Protein AF-A0A4R1BHK0-F1 (afdb_monomer)

Radius of gyration: 12.58 Å; Cα contacts (8 Å, |Δi|>4): 141; chains: 1; bounding box: 28×33×27 Å

Solvent-accessible surface area (backbone atoms only — not comparable to full-atom values): 5262 Å² total; per-residue (Å²): 131,86,76,75,94,64,75,65,50,75,48,77,43,70,59,65,87,82,49,55,66,59,50,44,54,54,50,52,59,46,28,65,74,18,70,31,69,72,84,63,46,61,62,52,40,49,52,55,44,49,52,41,58,75,61,68,38,69,46,44,37,39,32,42,69,42,85,39,31,36,40,36,26,36,58,35,90,89,74,75,43,76,41,80,76,49,75,50,68,98

pLDDT: mean 84.98, std 11.97, range [38.09, 95.56]

Secondary structure (DSSP, 8-state):
-----S-EEEEEE-SSGGGHHHHHHHHHHHHHHHT--STTHHHHHHHHHHHHHHHTS-EEEEEEEETTEEEEEEE-TTTS-EEEEEEEE-

Sequence (90 aa):
MASRGGDFVYLTLPPGAEVRSCLGLVVAGMSARARIGVGNMDEFVQALERLQVESGRTLRFRFLCEEEKITAEVESPESGGWRTVAELVA

Structure (mmCIF, N/CA/C/O backbone):
data_AF-A0A4R1BHK0-F1
#
_entry.id   AF-A0A4R1BHK0-F1
#
loop_
_atom_site.group_PDB
_atom_site.id
_atom_site.type_symbol
_atom_site.label_atom_id
_atom_site.label_alt_id
_atom_site.label_comp_id
_atom_site.label_asym_id
_atom_site.label_entity_id
_atom_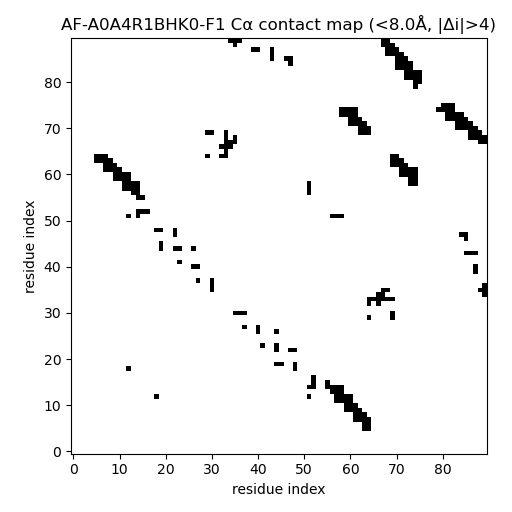site.label_seq_id
_atom_site.pdbx_PDB_ins_code
_atom_site.Cartn_x
_atom_site.Cartn_y
_atom_site.Cartn_z
_atom_site.occupancy
_atom_site.B_iso_or_equiv
_atom_site.auth_seq_id
_atom_site.auth_comp_id
_atom_site.auth_asym_id
_atom_site.auth_atom_id
_atom_site.pdbx_PDB_model_num
ATOM 1 N N . MET A 1 1 ? 4.407 -21.450 5.716 1.00 40.44 1 MET A N 1
ATOM 2 C CA . MET A 1 1 ? 4.077 -20.016 5.868 1.00 40.44 1 MET A CA 1
ATOM 3 C C . MET A 1 1 ? 2.601 -19.918 6.184 1.00 40.44 1 MET A C 1
ATOM 5 O O . MET A 1 1 ? 1.807 -20.369 5.370 1.00 40.44 1 MET A O 1
ATOM 9 N N . ALA A 1 2 ? 2.238 -19.440 7.374 1.00 38.09 2 ALA A N 1
ATOM 10 C CA . ALA A 1 2 ? 0.838 -19.284 7.751 1.00 38.09 2 ALA A CA 1
ATOM 11 C C . ALA A 1 2 ? 0.181 -18.248 6.828 1.00 38.09 2 ALA A C 1
ATOM 13 O O . ALA A 1 2 ? 0.624 -17.100 6.770 1.00 38.09 2 ALA A O 1
ATOM 14 N N . SER A 1 3 ? -0.850 -18.649 6.085 1.00 46.50 3 SER A N 1
ATOM 15 C CA . SER A 1 3 ? -1.756 -17.699 5.452 1.00 46.50 3 SER A CA 1
ATOM 16 C C . SER A 1 3 ? -2.473 -16.956 6.576 1.00 46.50 3 SER A C 1
ATOM 18 O O . SER A 1 3 ? -3.296 -17.546 7.277 1.00 46.50 3 SER A O 1
ATOM 20 N N . ARG A 1 4 ? -2.142 -15.680 6.795 1.00 58.16 4 ARG A N 1
ATOM 21 C CA . ARG A 1 4 ? -3.013 -14.790 7.573 1.00 58.16 4 ARG A CA 1
ATOM 22 C C . ARG A 1 4 ? -4.393 -14.852 6.913 1.00 58.16 4 ARG A C 1
ATOM 24 O O . ARG A 1 4 ? -4.506 -14.535 5.734 1.00 58.16 4 ARG A O 1
ATOM 31 N N . GLY A 1 5 ? -5.395 -15.352 7.635 1.00 52.47 5 GLY A N 1
ATOM 32 C CA . GLY A 1 5 ? -6.767 -15.533 7.151 1.00 52.47 5 GLY A CA 1
ATOM 33 C C . GLY A 1 5 ? -7.529 -14.213 7.073 1.00 52.47 5 GLY A C 1
ATOM 34 O O . GLY A 1 5 ? -8.547 -14.066 7.736 1.00 52.47 5 GLY A O 1
ATOM 35 N N . GLY A 1 6 ? -6.999 -13.249 6.321 1.00 63.41 6 GLY A N 1
ATOM 36 C CA . GLY A 1 6 ? -7.639 -11.970 6.033 1.00 63.41 6 GLY A CA 1
ATOM 37 C C . GLY A 1 6 ? -7.846 -11.800 4.531 1.00 63.41 6 GLY A C 1
ATOM 38 O O . GLY A 1 6 ? -7.068 -12.324 3.731 1.00 63.41 6 GLY A O 1
ATOM 39 N N . ASP A 1 7 ? -8.898 -11.075 4.153 1.00 79.38 7 ASP A N 1
ATOM 40 C CA . ASP A 1 7 ? -9.142 -10.708 2.760 1.00 79.38 7 ASP A CA 1
ATOM 41 C C . ASP A 1 7 ? -8.066 -9.724 2.295 1.00 79.38 7 ASP A C 1
ATOM 43 O O . ASP A 1 7 ? -7.985 -8.587 2.768 1.00 79.38 7 ASP A O 1
ATOM 47 N N . PHE A 1 8 ? -7.234 -10.170 1.356 1.00 89.56 8 PHE A N 1
ATOM 48 C CA . PHE A 1 8 ? -6.232 -9.327 0.720 1.00 89.56 8 PHE A CA 1
ATOM 49 C C . PHE A 1 8 ? -6.795 -8.672 -0.541 1.00 89.56 8 PHE A C 1
ATOM 51 O O . PHE A 1 8 ? -7.414 -9.331 -1.378 1.00 89.56 8 PHE A O 1
ATOM 58 N N . VAL A 1 9 ? -6.495 -7.387 -0.727 1.00 92.31 9 VAL A N 1
ATOM 59 C CA . VAL A 1 9 ? -6.669 -6.700 -2.013 1.00 92.31 9 VAL A CA 1
ATOM 60 C C . VAL A 1 9 ? -5.332 -6.694 -2.737 1.00 92.31 9 VAL A C 1
ATOM 62 O O . VAL A 1 9 ? -4.326 -6.292 -2.162 1.00 92.31 9 VAL A O 1
ATOM 65 N N . TYR A 1 10 ? -5.308 -7.122 -3.996 1.00 92.50 10 TYR A N 1
ATOM 66 C CA . TYR A 1 10 ? -4.086 -7.186 -4.797 1.00 92.50 10 TYR A CA 1
ATOM 67 C C . TYR A 1 10 ? -4.078 -6.105 -5.872 1.00 92.50 10 TYR A C 1
ATOM 69 O O . TYR A 1 10 ? -5.085 -5.881 -6.542 1.00 92.50 10 TYR A O 1
ATOM 77 N N . LEU A 1 11 ? -2.921 -5.477 -6.073 1.00 91.75 11 LEU A N 1
ATOM 78 C CA . LEU A 1 11 ? -2.715 -4.472 -7.109 1.00 91.75 11 LEU A CA 1
ATOM 79 C C . LEU A 1 11 ? -1.349 -4.684 -7.763 1.00 91.75 11 LEU A C 1
ATOM 81 O O . LEU A 1 11 ? -0.325 -4.689 -7.089 1.00 91.75 11 LEU A O 1
ATOM 85 N N . THR A 1 12 ? -1.329 -4.863 -9.082 1.00 91.19 12 THR A N 1
ATOM 86 C CA . THR A 1 12 ? -0.082 -4.966 -9.854 1.00 91.19 12 THR A CA 1
ATOM 87 C C . THR A 1 12 ? 0.117 -3.676 -10.625 1.00 91.19 12 THR A C 1
ATOM 89 O O . THR A 1 12 ? -0.753 -3.296 -11.404 1.00 91.19 12 THR A O 1
ATOM 92 N N . LEU A 1 13 ? 1.247 -3.012 -10.401 1.00 87.25 13 LEU A N 1
ATOM 93 C CA . LEU A 1 13 ? 1.537 -1.703 -10.968 1.00 87.25 13 LEU A CA 1
ATOM 94 C C . LEU A 1 13 ? 2.751 -1.777 -11.895 1.00 87.25 13 LEU A C 1
ATOM 96 O O . LEU A 1 13 ? 3.820 -2.174 -11.424 1.00 87.25 13 LEU A O 1
ATOM 100 N N . PRO A 1 14 ? 2.613 -1.419 -13.186 1.00 82.62 14 PRO A N 1
ATOM 101 C CA . PRO A 1 14 ? 3.748 -1.313 -14.096 1.00 82.62 14 PRO A CA 1
ATOM 102 C C . PRO A 1 14 ? 4.646 -0.120 -13.721 1.00 82.62 14 PRO A C 1
ATOM 104 O O . PRO A 1 14 ? 4.208 0.770 -12.988 1.00 82.62 14 PRO A O 1
ATOM 107 N N . PRO A 1 15 ? 5.890 -0.068 -14.228 1.00 78.56 15 PRO A N 1
ATOM 108 C CA . PRO A 1 15 ? 6.745 1.099 -14.056 1.00 78.56 15 PRO A CA 1
ATOM 109 C C . PRO A 1 15 ? 6.149 2.343 -14.736 1.00 78.56 15 PRO A C 1
ATOM 111 O O . PRO A 1 15 ? 5.770 2.272 -15.903 1.00 78.56 15 PRO A O 1
ATOM 114 N N . GLY A 1 16 ? 6.097 3.488 -14.044 1.00 68.25 16 GLY A N 1
ATOM 115 C CA . GLY A 1 16 ? 5.697 4.775 -14.635 1.00 68.25 16 GLY A CA 1
ATOM 116 C C . GLY A 1 16 ? 5.095 5.754 -13.622 1.00 68.25 16 GLY A C 1
ATOM 117 O O . GLY A 1 16 ? 4.739 5.357 -12.526 1.00 68.25 16 GLY A O 1
ATOM 118 N N . ALA A 1 17 ? 4.978 7.039 -13.975 1.00 59.16 17 ALA A N 1
ATOM 119 C CA . ALA A 1 17 ? 4.547 8.098 -13.048 1.00 59.16 17 ALA A CA 1
ATOM 120 C C . ALA A 1 17 ? 3.018 8.186 -12.827 1.00 59.16 17 ALA A C 1
ATOM 122 O O . ALA A 1 17 ? 2.561 8.853 -11.906 1.00 59.16 17 ALA A O 1
ATOM 123 N N . GLU A 1 18 ? 2.199 7.518 -13.643 1.00 65.50 18 GLU A N 1
ATOM 124 C CA . GLU A 1 18 ? 0.732 7.689 -13.634 1.00 65.50 18 GLU A CA 1
ATOM 125 C C . GLU A 1 18 ? -0.011 6.731 -12.682 1.00 65.50 18 GLU A C 1
ATOM 127 O O . GLU A 1 18 ? -1.209 6.488 -12.820 1.00 65.50 18 GLU A O 1
ATOM 132 N N . VAL A 1 19 ? 0.680 6.161 -11.691 1.00 65.50 19 VAL A N 1
ATOM 133 C CA . VAL A 1 19 ? 0.108 5.134 -10.801 1.00 65.50 19 VAL A CA 1
ATOM 134 C C . VAL A 1 19 ? -0.456 5.665 -9.487 1.00 65.50 19 VAL A C 1
ATOM 136 O O . VAL A 1 19 ? -1.208 4.946 -8.818 1.00 65.50 19 VAL A O 1
ATOM 139 N N . ARG A 1 20 ? -0.191 6.936 -9.149 1.00 67.50 20 ARG A N 1
ATOM 140 C CA . ARG A 1 20 ? -0.726 7.591 -7.942 1.00 67.50 20 ARG A CA 1
ATOM 141 C C . ARG A 1 20 ? -2.248 7.514 -7.866 1.00 67.50 20 ARG A C 1
ATOM 143 O O . ARG A 1 20 ? -2.799 7.218 -6.809 1.00 67.50 20 ARG A O 1
ATOM 150 N N . SER A 1 21 ? -2.929 7.714 -8.994 1.00 75.94 21 SER A N 1
ATOM 151 C CA . SER A 1 21 ? -4.393 7.654 -9.068 1.00 75.94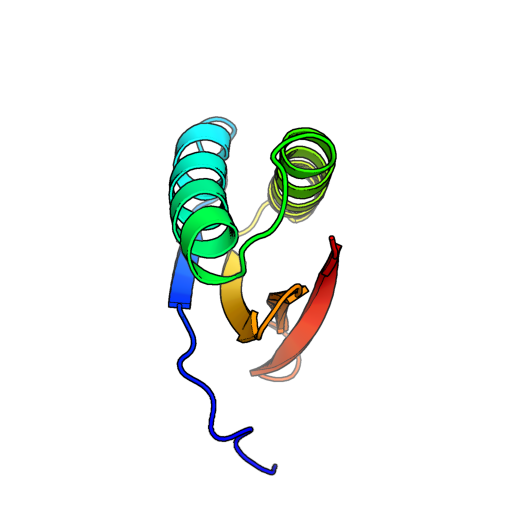 21 SER A CA 1
ATOM 152 C C . SER A 1 21 ? -4.941 6.257 -8.757 1.00 75.94 21 SER A C 1
ATOM 154 O O . SER A 1 21 ? -5.978 6.139 -8.106 1.00 75.94 21 SER A O 1
ATOM 156 N N . CYS A 1 22 ? -4.232 5.195 -9.156 1.00 85.75 22 CYS A N 1
ATOM 157 C CA . CYS A 1 22 ? -4.640 3.814 -8.885 1.00 85.75 22 CYS A CA 1
ATOM 158 C C . CYS A 1 22 ? -4.450 3.450 -7.407 1.00 85.75 22 CYS A C 1
ATOM 160 O O . CYS A 1 22 ? -5.348 2.875 -6.791 1.00 85.75 22 CYS A O 1
ATOM 162 N N . LEU A 1 23 ? -3.301 3.819 -6.829 1.00 88.12 23 LEU A N 1
ATOM 163 C CA . LEU A 1 23 ? -3.027 3.622 -5.404 1.00 88.12 23 LEU A CA 1
ATOM 164 C C . LEU A 1 23 ? -4.027 4.391 -4.539 1.00 88.12 23 LEU A C 1
ATOM 166 O O . LEU A 1 23 ? -4.618 3.811 -3.632 1.00 88.12 23 LEU A O 1
ATOM 170 N N . GLY A 1 24 ? -4.271 5.663 -4.861 1.00 89.75 24 GLY A N 1
ATOM 171 C CA . GLY A 1 24 ? -5.219 6.504 -4.135 1.00 89.75 24 GLY A CA 1
ATOM 172 C C . GLY A 1 24 ? -6.633 5.924 -4.110 1.00 89.75 24 GLY A C 1
ATOM 173 O O . GLY A 1 24 ? -7.247 5.877 -3.048 1.00 89.75 24 GLY A O 1
ATOM 174 N N . LEU A 1 25 ? -7.132 5.410 -5.241 1.00 90.00 25 LEU A N 1
ATOM 175 C CA . LEU A 1 25 ? -8.465 4.803 -5.311 1.00 90.00 25 LEU A CA 1
ATOM 176 C C . LEU A 1 25 ? -8.584 3.566 -4.407 1.00 90.00 25 LEU A C 1
ATOM 178 O O . LEU A 1 25 ? -9.558 3.422 -3.666 1.00 90.00 25 LEU A O 1
ATOM 182 N N . VAL A 1 26 ? -7.587 2.679 -4.461 1.00 90.31 26 VAL A N 1
ATOM 183 C CA . VAL A 1 26 ? -7.572 1.448 -3.662 1.00 90.31 26 VAL A CA 1
ATOM 184 C C . VAL A 1 26 ? -7.483 1.781 -2.173 1.00 90.31 26 VAL A C 1
ATOM 186 O O . VAL A 1 26 ? -8.277 1.266 -1.384 1.00 90.31 26 VAL A O 1
ATOM 189 N N . VAL A 1 27 ? -6.578 2.685 -1.785 1.00 90.69 27 VAL A N 1
ATOM 190 C CA . VAL A 1 27 ? -6.415 3.110 -0.387 1.00 90.69 27 VAL A CA 1
ATOM 191 C C . VAL A 1 27 ? -7.670 3.808 0.129 1.00 90.69 27 VAL A C 1
ATOM 193 O O . VAL A 1 27 ? -8.125 3.465 1.213 1.00 90.69 27 VAL A O 1
ATOM 196 N N . ALA A 1 28 ? -8.299 4.691 -0.649 1.00 91.12 28 ALA A N 1
ATOM 197 C CA . ALA A 1 28 ? -9.541 5.351 -0.248 1.00 91.12 28 ALA A CA 1
ATOM 198 C C . ALA A 1 28 ? -10.669 4.350 0.053 1.00 91.12 28 ALA A C 1
ATOM 200 O O . ALA A 1 28 ? -11.327 4.446 1.093 1.00 91.12 28 ALA A O 1
ATOM 201 N N . GLY A 1 29 ? -10.862 3.351 -0.816 1.00 89.88 29 GLY A N 1
ATOM 202 C CA . GLY A 1 29 ? -11.850 2.293 -0.597 1.00 89.88 29 GLY A CA 1
ATOM 203 C C . GLY A 1 29 ? -11.558 1.455 0.652 1.00 89.88 29 GLY A C 1
ATOM 204 O O . GLY A 1 29 ? -12.476 1.107 1.396 1.00 89.88 29 GLY A O 1
ATOM 205 N N . MET A 1 30 ? -10.285 1.163 0.922 1.00 90.25 30 MET A N 1
ATOM 206 C CA . MET A 1 30 ? -9.885 0.422 2.120 1.00 90.25 30 MET A CA 1
ATOM 207 C C . MET A 1 30 ? -10.015 1.253 3.393 1.00 90.25 30 MET A C 1
ATOM 209 O O . MET A 1 30 ? -10.514 0.738 4.385 1.00 90.25 30 MET A O 1
ATOM 213 N N . SER A 1 31 ? -9.643 2.533 3.381 1.00 89.38 31 SER A N 1
ATOM 214 C CA . SER A 1 31 ? -9.772 3.406 4.554 1.00 89.38 31 SER A CA 1
ATOM 215 C C . SER A 1 31 ? -11.228 3.576 4.966 1.00 89.38 31 SER A C 1
ATOM 217 O O . SER A 1 31 ? -11.529 3.524 6.156 1.00 89.38 31 SER A O 1
ATOM 219 N N . ALA A 1 32 ? -12.145 3.668 3.996 1.00 87.69 32 ALA A N 1
ATOM 220 C CA . ALA A 1 32 ? -13.580 3.662 4.269 1.00 87.69 32 ALA A CA 1
ATOM 221 C C . ALA A 1 32 ? -14.036 2.368 4.972 1.00 87.69 32 ALA A C 1
ATOM 223 O O . ALA A 1 32 ? -14.846 2.426 5.895 1.00 87.69 32 ALA A O 1
ATOM 224 N N . ARG A 1 33 ? -13.493 1.204 4.581 1.00 86.12 33 ARG A N 1
ATOM 225 C CA . ARG A 1 33 ? -13.780 -0.089 5.233 1.00 86.12 33 ARG A CA 1
ATOM 226 C C . ARG A 1 33 ? -13.138 -0.215 6.616 1.00 86.12 33 ARG A C 1
ATOM 228 O O . ARG A 1 33 ? -13.770 -0.752 7.517 1.00 86.12 33 ARG A O 1
ATOM 235 N N . ALA A 1 34 ? -11.917 0.286 6.778 1.00 86.75 34 ALA A N 1
ATOM 236 C CA . ALA A 1 34 ? -11.150 0.239 8.020 1.00 86.75 34 ALA A CA 1
ATOM 237 C C . ALA A 1 34 ? -11.546 1.335 9.027 1.00 86.75 34 ALA A C 1
ATOM 239 O O . ALA A 1 34 ? -11.008 1.355 10.126 1.00 86.75 34 ALA A O 1
ATOM 240 N N . ARG A 1 35 ? -12.470 2.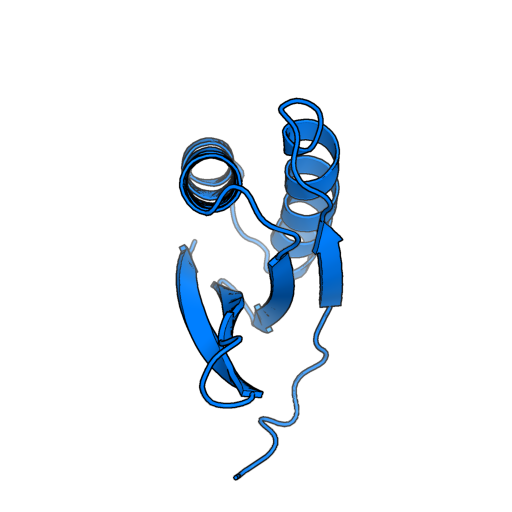246 8.674 1.00 85.50 35 ARG A N 1
ATOM 241 C CA . ARG A 1 35 ? -12.882 3.405 9.496 1.00 85.50 35 ARG A CA 1
ATOM 242 C C . ARG A 1 35 ? -11.731 4.376 9.806 1.00 85.50 35 ARG A C 1
ATOM 244 O O . ARG A 1 35 ? -11.778 5.098 10.796 1.00 85.50 35 ARG A O 1
ATOM 251 N N . ILE A 1 36 ? -10.724 4.422 8.936 1.00 86.94 36 ILE A N 1
ATOM 252 C CA . ILE A 1 36 ? -9.560 5.304 9.070 1.00 86.94 36 ILE A CA 1
ATOM 253 C C . ILE A 1 36 ? -9.882 6.672 8.459 1.00 86.94 36 ILE A C 1
ATOM 255 O O . ILE A 1 36 ? -10.403 6.761 7.343 1.00 86.94 36 ILE A O 1
ATOM 259 N N . GLY A 1 37 ? -9.546 7.748 9.174 1.00 82.75 37 GLY A N 1
ATOM 260 C CA . GLY A 1 37 ? -9.662 9.116 8.668 1.00 82.75 37 GLY A CA 1
ATOM 261 C C . GLY A 1 37 ? -8.721 9.407 7.489 1.00 82.75 37 GLY A C 1
ATOM 262 O O . GLY A 1 37 ? -7.691 8.770 7.303 1.00 82.75 37 GLY A O 1
ATOM 263 N N . VAL A 1 38 ? -9.043 10.416 6.679 1.00 75.88 38 VAL A N 1
ATOM 264 C CA . VAL A 1 38 ? -8.285 10.728 5.447 1.00 75.88 38 VAL A CA 1
ATOM 265 C C . VAL A 1 38 ? -6.975 11.499 5.673 1.00 75.88 38 VAL A C 1
ATOM 267 O O . VAL A 1 38 ? -6.230 11.699 4.719 1.00 75.88 38 VAL A O 1
ATOM 270 N N . GLY A 1 39 ? -6.672 11.926 6.905 1.00 81.69 39 GLY A N 1
ATOM 271 C CA . GLY A 1 39 ? -5.546 12.828 7.198 1.00 81.69 39 GLY A CA 1
ATOM 272 C C . GLY A 1 39 ? -4.178 12.281 6.779 1.00 81.69 39 GLY A C 1
ATOM 273 O O . GLY A 1 39 ? -3.422 12.978 6.113 1.00 81.69 39 GLY A O 1
ATOM 274 N N . ASN A 1 40 ? -3.908 11.010 7.083 1.00 85.06 40 ASN A N 1
ATOM 275 C CA . ASN A 1 40 ? -2.615 10.365 6.808 1.00 85.06 40 ASN A CA 1
ATOM 276 C C . ASN A 1 40 ? -2.606 9.594 5.469 1.00 85.06 40 ASN A C 1
ATOM 278 O O . ASN A 1 40 ? -1.633 8.922 5.125 1.00 85.06 40 ASN A O 1
ATOM 282 N N . MET A 1 41 ? -3.703 9.656 4.704 1.00 89.38 41 MET A N 1
ATOM 283 C CA . MET A 1 41 ? -3.875 8.873 3.477 1.00 89.38 41 MET A CA 1
ATOM 284 C C . MET A 1 41 ? -2.941 9.339 2.359 1.00 89.38 41 MET A C 1
ATOM 286 O O . MET A 1 41 ? -2.364 8.508 1.661 1.00 89.38 41 MET A O 1
ATOM 290 N N . ASP A 1 42 ? -2.794 10.653 2.177 1.00 89.38 42 ASP A N 1
ATOM 291 C CA . ASP A 1 42 ? -1.960 11.187 1.098 1.00 89.38 42 ASP A CA 1
ATOM 292 C C . ASP A 1 42 ? -0.482 10.843 1.318 1.00 89.38 42 ASP A C 1
ATOM 294 O O . ASP A 1 42 ? 0.187 10.401 0.387 1.00 89.38 42 ASP A O 1
ATOM 298 N N . GLU A 1 43 ? 0.009 10.933 2.557 1.00 90.38 43 GLU A N 1
ATOM 299 C CA . GLU A 1 43 ? 1.377 10.532 2.910 1.00 90.38 43 GLU A CA 1
ATOM 300 C C . GLU A 1 43 ? 1.615 9.039 2.668 1.00 90.38 43 GLU A C 1
ATOM 302 O O . GLU A 1 43 ? 2.638 8.652 2.098 1.00 90.38 43 GLU A O 1
ATOM 307 N N . PHE A 1 44 ? 0.643 8.197 3.029 1.00 92.69 44 PHE A N 1
ATOM 308 C CA . PHE A 1 44 ? 0.699 6.763 2.768 1.00 92.69 44 PHE A CA 1
ATOM 309 C C . PHE A 1 44 ? 0.766 6.456 1.267 1.00 92.69 44 PHE A C 1
ATOM 311 O O . PHE A 1 44 ? 1.618 5.685 0.825 1.00 92.69 44 PHE A O 1
ATOM 318 N N . VAL A 1 45 ? -0.087 7.095 0.458 1.00 91.69 45 VAL A N 1
ATOM 319 C CA . VAL A 1 45 ? -0.082 6.929 -1.004 1.00 91.69 45 VAL A CA 1
ATOM 320 C C . VAL A 1 45 ? 1.233 7.425 -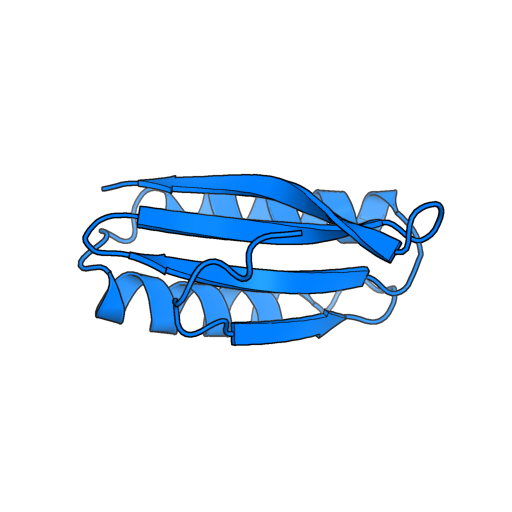1.605 1.00 91.69 45 VAL A C 1
ATOM 322 O O . VAL A 1 45 ? 1.818 6.721 -2.429 1.00 91.69 45 VAL A O 1
ATOM 325 N N . GLN A 1 46 ? 1.739 8.581 -1.164 1.00 90.88 46 GLN A N 1
ATOM 326 C CA . GLN A 1 46 ? 3.028 9.109 -1.615 1.00 90.88 46 GLN A CA 1
ATOM 327 C C . GLN A 1 46 ? 4.190 8.161 -1.289 1.00 90.88 46 GLN A C 1
ATOM 329 O O . GLN A 1 46 ? 5.102 8.018 -2.102 1.00 90.88 46 GLN A O 1
ATOM 334 N N . ALA A 1 47 ? 4.179 7.496 -0.131 1.00 91.75 47 ALA A N 1
ATOM 335 C CA . ALA A 1 47 ? 5.220 6.534 0.227 1.00 91.75 47 ALA A CA 1
ATOM 336 C C . ALA A 1 47 ? 5.226 5.317 -0.716 1.00 91.75 47 ALA A C 1
ATOM 338 O O . ALA A 1 47 ? 6.288 4.887 -1.174 1.00 91.75 47 ALA A O 1
ATOM 339 N N . LEU A 1 48 ? 4.046 4.789 -1.057 1.00 91.81 48 LEU A N 1
ATOM 340 C CA . LEU A 1 48 ? 3.911 3.669 -1.996 1.00 91.81 48 LEU A CA 1
ATOM 341 C C . LEU A 1 48 ? 4.280 4.060 -3.431 1.00 91.81 48 LEU A C 1
ATOM 343 O O . LEU A 1 48 ? 4.903 3.274 -4.144 1.00 91.81 48 LEU A O 1
ATOM 347 N N . GLU A 1 49 ? 3.922 5.274 -3.845 1.00 89.50 49 GLU A N 1
ATOM 348 C CA . GLU A 1 49 ? 4.292 5.826 -5.147 1.00 89.50 49 GLU A CA 1
ATOM 349 C C . GLU A 1 49 ? 5.811 5.987 -5.268 1.00 89.50 49 GLU A C 1
ATOM 351 O O . GLU A 1 49 ? 6.397 5.512 -6.239 1.00 89.50 49 GLU A O 1
ATOM 356 N N . ARG A 1 50 ? 6.471 6.579 -4.261 1.00 88.81 50 ARG A N 1
ATOM 357 C CA . ARG A 1 50 ? 7.938 6.700 -4.244 1.00 88.81 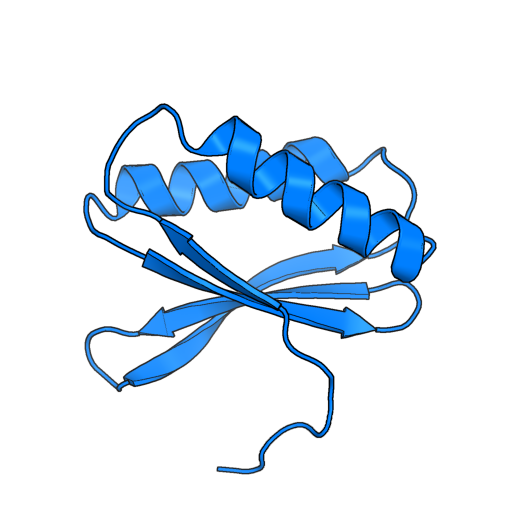50 ARG A CA 1
ATOM 358 C C . ARG A 1 50 ? 8.610 5.338 -4.356 1.00 88.81 50 ARG A C 1
ATOM 360 O O . ARG A 1 50 ? 9.468 5.178 -5.214 1.00 88.81 50 ARG A O 1
ATOM 367 N N . LEU A 1 51 ? 8.153 4.345 -3.588 1.00 89.44 51 LEU A N 1
ATOM 368 C CA . LEU A 1 51 ? 8.682 2.981 -3.663 1.00 89.44 51 LEU A CA 1
ATOM 369 C C . LEU A 1 51 ? 8.574 2.393 -5.080 1.00 89.44 51 LEU A C 1
ATOM 371 O O . LEU A 1 51 ? 9.495 1.728 -5.555 1.00 89.44 51 LEU A O 1
ATOM 375 N N . GLN A 1 52 ? 7.445 2.620 -5.753 1.00 87.38 52 GLN A N 1
ATOM 376 C CA . GLN A 1 52 ? 7.230 2.167 -7.124 1.00 87.38 52 GLN A CA 1
ATOM 377 C C . GLN A 1 52 ? 8.213 2.851 -8.084 1.00 87.38 52 GLN A C 1
ATOM 379 O O . GLN A 1 52 ? 8.896 2.158 -8.846 1.00 87.38 52 GLN A O 1
ATOM 384 N N . VAL A 1 53 ? 8.320 4.179 -8.014 1.00 85.88 53 VAL A N 1
ATOM 385 C CA . VAL A 1 53 ? 9.216 4.972 -8.867 1.00 85.88 53 VAL A CA 1
ATOM 386 C C . VAL A 1 53 ? 10.674 4.564 -8.651 1.00 85.88 53 VAL A C 1
ATOM 388 O O . VAL A 1 53 ? 11.378 4.276 -9.618 1.00 85.88 53 VAL A O 1
ATOM 391 N N . GLU A 1 54 ? 11.114 4.467 -7.396 1.00 88.31 54 GLU A N 1
ATOM 392 C CA . GLU A 1 54 ? 12.477 4.077 -7.016 1.00 88.31 54 GLU A CA 1
ATOM 393 C C . GLU A 1 54 ? 12.81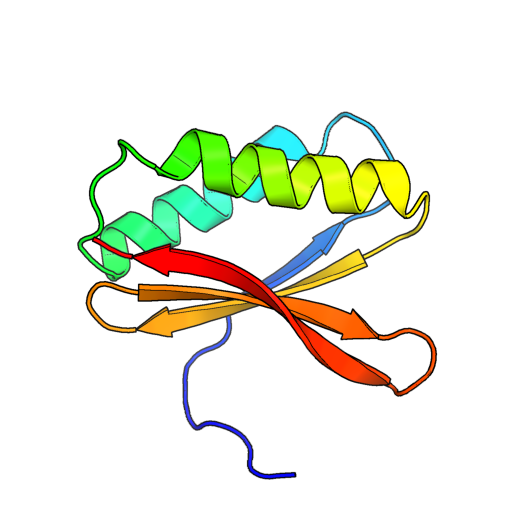4 2.648 -7.447 1.00 88.31 54 GLU A C 1
ATOM 395 O O . GLU A 1 54 ? 13.939 2.371 -7.864 1.00 88.31 54 GLU A O 1
ATOM 400 N N . SER A 1 55 ? 11.842 1.731 -7.394 1.00 87.12 55 SER A N 1
ATOM 401 C CA . SER A 1 55 ? 12.058 0.358 -7.843 1.00 87.12 55 SER A CA 1
ATOM 402 C C . SER A 1 55 ? 12.311 0.260 -9.349 1.00 87.12 55 SER A C 1
ATOM 404 O O . SER A 1 55 ? 12.923 -0.724 -9.771 1.00 87.12 55 SER A O 1
ATOM 406 N N . GLY A 1 56 ? 11.786 1.182 -10.167 1.00 86.06 56 GLY A N 1
ATOM 407 C CA . GLY A 1 56 ? 11.906 1.149 -11.631 1.00 86.06 56 GLY A CA 1
ATOM 408 C C . GLY A 1 56 ? 11.368 -0.131 -12.294 1.00 86.06 56 GLY A C 1
ATOM 409 O O . GLY A 1 56 ? 11.740 -0.450 -13.422 1.00 86.06 56 GLY A O 1
ATOM 410 N N . ARG A 1 57 ? 10.534 -0.907 -11.590 1.00 87.19 57 ARG A N 1
ATOM 411 C CA . ARG A 1 57 ? 10.033 -2.228 -12.002 1.00 87.19 57 ARG A CA 1
ATOM 412 C C . ARG A 1 57 ? 8.534 -2.331 -11.742 1.00 87.19 57 ARG A C 1
ATOM 414 O O . ARG A 1 57 ? 7.956 -1.518 -11.022 1.00 87.19 57 ARG A O 1
ATOM 421 N N . THR A 1 58 ? 7.922 -3.370 -12.303 1.00 88.62 58 THR A N 1
ATOM 422 C CA . THR A 1 58 ? 6.563 -3.766 -11.936 1.00 88.62 58 THR A CA 1
ATOM 423 C C . THR A 1 58 ? 6.550 -4.257 -10.492 1.00 88.62 58 THR A C 1
ATOM 425 O O . THR A 1 58 ? 7.272 -5.199 -10.161 1.00 88.62 58 THR A O 1
ATOM 428 N N . LEU A 1 59 ? 5.717 -3.650 -9.648 1.00 90.75 59 LEU A N 1
ATOM 429 C CA . LEU A 1 59 ? 5.525 -4.068 -8.261 1.00 90.75 59 LEU A CA 1
ATOM 430 C C . LEU A 1 59 ? 4.148 -4.700 -8.080 1.00 90.75 59 LEU A C 1
ATOM 432 O O . LEU A 1 59 ? 3.142 -4.208 -8.595 1.00 90.75 59 LEU A O 1
ATOM 436 N N . ARG A 1 60 ? 4.103 -5.793 -7.317 1.00 93.06 60 ARG A N 1
ATOM 437 C CA . ARG A 1 60 ? 2.859 -6.427 -6.878 1.00 93.06 60 ARG A CA 1
ATOM 438 C C . ARG A 1 60 ? 2.637 -6.075 -5.423 1.00 93.06 60 ARG A C 1
ATOM 440 O O . ARG A 1 60 ? 3.392 -6.511 -4.560 1.00 93.06 60 ARG A O 1
ATOM 447 N N . PHE A 1 61 ? 1.610 -5.277 -5.179 1.00 93.38 61 PHE A N 1
ATOM 448 C CA . PHE A 1 61 ? 1.138 -4.940 -3.853 1.00 93.38 61 PHE A CA 1
ATOM 449 C C . PHE A 1 61 ? 0.040 -5.906 -3.427 1.00 93.38 61 PHE A C 1
ATOM 451 O O . PHE A 1 61 ? -0.803 -6.315 -4.234 1.00 93.38 61 PHE A O 1
ATOM 458 N N . ARG A 1 62 ? 0.018 -6.217 -2.136 1.00 94.81 62 ARG A N 1
ATOM 459 C CA . ARG A 1 62 ? -1.182 -6.689 -1.460 1.00 94.81 62 ARG A CA 1
ATOM 460 C C . ARG A 1 62 ? -1.459 -5.813 -0.255 1.00 94.81 62 ARG A C 1
ATOM 462 O O . ARG A 1 62 ? -0.534 -5.345 0.406 1.00 94.81 62 ARG A O 1
ATOM 469 N N . PHE A 1 63 ? -2.731 -5.632 0.032 1.00 94.19 63 PHE A N 1
ATOM 470 C CA . PHE A 1 63 ? -3.191 -4.836 1.147 1.00 94.19 63 PHE A CA 1
ATOM 471 C C . PHE A 1 63 ? -4.039 -5.700 2.058 1.00 94.19 63 PHE A C 1
ATOM 473 O O . PHE A 1 63 ? -4.949 -6.386 1.591 1.00 94.19 63 PHE A O 1
ATOM 480 N N . LEU A 1 64 ? -3.723 -5.661 3.343 1.00 93.44 64 LEU A N 1
ATOM 481 C CA . LEU A 1 64 ? -4.545 -6.237 4.392 1.00 93.44 64 LEU A CA 1
ATOM 482 C C . LEU A 1 64 ? -5.347 -5.108 5.032 1.00 93.44 64 LEU A C 1
ATOM 484 O O . LEU A 1 64 ? -4.770 -4.094 5.421 1.00 93.44 64 LEU A O 1
ATOM 488 N N . CYS A 1 65 ? -6.661 -5.287 5.115 1.00 90.75 65 CYS A N 1
ATOM 489 C CA . CYS A 1 65 ? -7.573 -4.346 5.751 1.00 90.75 65 CYS A CA 1
ATOM 490 C C . CYS A 1 65 ? -8.083 -4.964 7.055 1.00 90.75 65 CYS A C 1
ATOM 492 O O . CYS A 1 65 ? -8.782 -5.976 7.028 1.00 90.75 65 CYS A O 1
ATOM 494 N N . GLU A 1 66 ? -7.742 -4.343 8.174 1.00 89.94 66 GLU A N 1
ATOM 495 C CA . GLU A 1 66 ? -8.198 -4.685 9.521 1.00 89.94 66 GLU A CA 1
ATOM 496 C C . GLU A 1 66 ? -8.980 -3.485 10.090 1.00 89.94 66 GLU A C 1
ATOM 498 O O . GLU A 1 66 ? -8.991 -2.402 9.496 1.00 89.94 66 GLU A O 1
ATOM 503 N N . GLU A 1 67 ? -9.683 -3.660 11.210 1.00 88.38 67 GLU A N 1
ATOM 504 C CA . GLU A 1 67 ? -10.326 -2.521 11.877 1.00 88.38 67 GLU A CA 1
ATOM 505 C C . GLU A 1 67 ? -9.247 -1.509 12.294 1.00 88.38 67 GLU A C 1
ATOM 507 O O . GLU A 1 67 ? -8.253 -1.879 12.916 1.00 88.38 67 GLU A O 1
ATOM 512 N N . GLU A 1 68 ? -9.408 -0.253 11.868 1.00 90.25 68 GLU A N 1
ATOM 513 C CA . GLU A 1 68 ? -8.499 0.871 12.138 1.00 90.25 68 GLU A CA 1
ATOM 514 C C . GLU A 1 68 ? -7.068 0.711 11.597 1.00 90.25 68 GLU A C 1
ATOM 516 O O . GLU A 1 68 ? -6.188 1.507 11.930 1.00 90.25 68 GLU A O 1
ATOM 521 N N . LYS A 1 69 ? -6.820 -0.274 10.719 1.00 91.81 69 LYS A N 1
ATOM 522 C CA . LYS A 1 69 ? -5.488 -0.523 10.158 1.00 91.81 69 LYS A CA 1
ATOM 523 C C . LYS A 1 69 ? -5.504 -1.023 8.714 1.00 91.81 69 LYS A C 1
ATOM 525 O O . LYS A 1 69 ? -6.256 -1.920 8.343 1.00 91.81 69 LYS A O 1
ATOM 530 N N . ILE A 1 70 ? -4.590 -0.495 7.904 1.00 93.38 70 ILE A N 1
ATOM 531 C CA . ILE A 1 70 ? -4.247 -1.024 6.582 1.00 93.38 70 ILE A CA 1
ATOM 532 C C . ILE A 1 70 ? -2.753 -1.321 6.548 1.00 93.38 70 ILE A C 1
ATOM 534 O O . ILE A 1 70 ? -1.932 -0.447 6.815 1.00 93.38 70 ILE A O 1
ATOM 538 N N . THR A 1 71 ? -2.387 -2.533 6.148 1.00 94.88 71 THR A N 1
ATOM 539 C CA . THR A 1 71 ? -0.991 -2.906 5.894 1.00 94.88 71 THR A CA 1
ATOM 540 C C . THR A 1 71 ? -0.786 -3.073 4.397 1.00 94.88 71 THR A C 1
ATOM 542 O O . THR A 1 71 ? -1.468 -3.883 3.770 1.00 94.88 71 THR A O 1
ATOM 545 N N . ALA A 1 72 ? 0.169 -2.340 3.825 1.00 95.31 72 ALA A N 1
ATOM 546 C CA . ALA A 1 72 ? 0.631 -2.547 2.459 1.00 95.31 72 ALA A CA 1
ATOM 547 C C . ALA A 1 72 ? 1.891 -3.408 2.455 1.00 95.31 72 ALA A C 1
ATOM 549 O O . ALA A 1 72 ? 2.875 -3.127 3.148 1.00 95.31 72 ALA A O 1
ATOM 550 N N . GLU A 1 73 ? 1.879 -4.438 1.621 1.00 95.56 73 GLU A N 1
ATOM 551 C CA . GLU A 1 73 ? 3.013 -5.322 1.417 1.00 95.56 73 GLU A CA 1
ATOM 552 C C . GLU A 1 73 ? 3.348 -5.421 -0.067 1.00 95.56 73 GLU A C 1
ATOM 554 O O . GLU A 1 73 ? 2.460 -5.357 -0.915 1.00 95.56 73 GLU A O 1
ATOM 559 N N . VAL A 1 74 ? 4.629 -5.607 -0.377 1.00 94.56 74 VAL A N 1
ATOM 560 C CA . VAL A 1 74 ? 5.105 -5.820 -1.745 1.00 94.56 74 VAL A CA 1
ATOM 561 C C . VAL A 1 74 ? 5.716 -7.209 -1.882 1.00 94.56 74 VAL A C 1
ATOM 563 O O . VAL A 1 74 ? 6.372 -7.702 -0.959 1.00 94.56 74 VAL A O 1
ATOM 566 N N . GLU A 1 75 ? 5.486 -7.848 -3.024 1.00 94.31 75 GLU A N 1
ATOM 567 C CA . GLU A 1 75 ? 6.131 -9.113 -3.365 1.00 94.31 75 GLU A CA 1
ATOM 568 C C . GLU A 1 75 ? 7.628 -8.875 -3.594 1.00 94.31 75 GLU A C 1
ATOM 570 O O . GLU A 1 75 ? 8.037 -8.030 -4.392 1.00 94.31 75 GLU A O 1
ATOM 575 N N . SER A 1 76 ? 8.456 -9.619 -2.869 1.00 86.69 76 SER A N 1
ATOM 576 C CA . SER A 1 76 ? 9.897 -9.643 -3.050 1.00 86.69 76 SER A CA 1
ATOM 577 C C . SER A 1 76 ? 10.228 -10.440 -4.311 1.00 86.69 76 SER A C 1
ATOM 579 O O . SER A 1 76 ? 9.932 -11.638 -4.358 1.00 86.69 76 SER A O 1
ATOM 581 N N . PRO A 1 77 ? 10.893 -9.837 -5.309 1.00 77.19 77 PRO A N 1
ATOM 582 C CA . PRO A 1 77 ? 11.280 -10.556 -6.517 1.00 77.19 77 PRO A CA 1
ATOM 583 C C . PRO A 1 77 ? 12.337 -11.636 -6.245 1.00 77.19 77 PRO A C 1
ATOM 585 O O . PRO A 1 77 ? 12.460 -12.576 -7.022 1.00 77.19 77 PRO A O 1
ATOM 588 N N . GLU A 1 78 ? 13.096 -11.517 -5.153 1.00 79.62 78 GLU A N 1
ATOM 589 C CA . GLU A 1 78 ? 14.207 -12.423 -4.836 1.00 79.62 78 GLU A CA 1
ATOM 590 C C . GLU A 1 78 ? 13.753 -13.661 -4.062 1.00 79.62 78 GLU A C 1
ATOM 592 O O . GLU A 1 78 ? 14.293 -14.748 -4.243 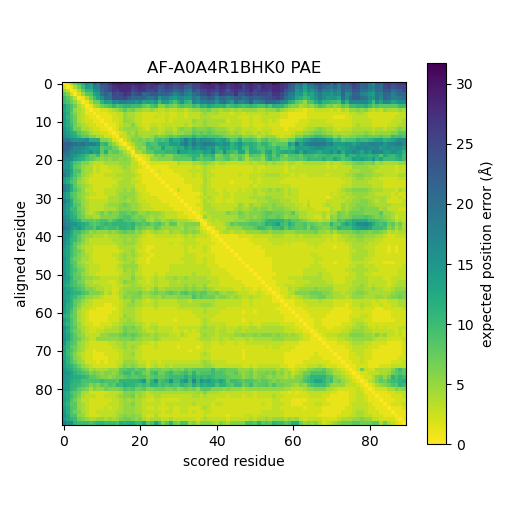1.00 79.62 78 GLU A O 1
ATOM 597 N N . SER A 1 79 ? 12.757 -13.500 -3.189 1.00 80.94 79 SER A N 1
ATOM 598 C CA . SER A 1 79 ? 12.306 -14.567 -2.292 1.00 80.94 79 SER A CA 1
ATOM 599 C C . SER A 1 79 ? 10.891 -15.063 -2.581 1.00 80.94 79 SER A C 1
ATOM 601 O O . SER A 1 79 ? 10.470 -16.046 -1.975 1.00 80.94 79 SER A O 1
ATOM 603 N N . GLY A 1 80 ? 10.126 -14.375 -3.439 1.00 80.25 80 GLY A N 1
ATOM 604 C CA . GLY A 1 80 ? 8.691 -14.625 -3.642 1.00 80.25 80 GLY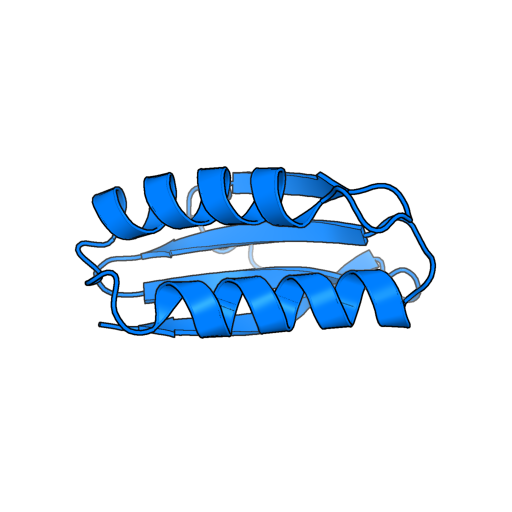 A CA 1
ATOM 605 C C . GLY A 1 80 ? 7.841 -14.388 -2.384 1.00 80.25 80 GLY A C 1
ATOM 606 O O . GLY A 1 80 ? 6.650 -14.691 -2.364 1.00 80.25 80 GLY A O 1
ATOM 607 N N . GLY A 1 81 ? 8.453 -13.884 -1.308 1.00 89.12 81 GLY A N 1
ATOM 608 C CA . GLY A 1 81 ? 7.792 -13.556 -0.053 1.00 89.12 81 GLY A CA 1
ATOM 609 C C . GLY A 1 81 ? 7.200 -12.154 -0.084 1.00 89.12 81 GLY A C 1
ATOM 610 O O . GLY A 1 81 ? 7.589 -11.318 -0.890 1.00 89.12 81 GLY A O 1
ATOM 611 N N . TRP A 1 82 ? 6.285 -11.871 0.831 1.00 93.12 82 TRP A N 1
ATOM 612 C CA . TRP A 1 82 ? 5.697 -10.542 0.972 1.00 93.12 82 TRP A CA 1
ATOM 613 C C . TRP A 1 82 ? 6.400 -9.787 2.092 1.00 93.12 82 TRP A C 1
ATOM 615 O O . TRP A 1 82 ? 6.594 -10.337 3.177 1.00 93.12 82 TRP A O 1
ATOM 625 N N . ARG A 1 83 ? 6.785 -8.537 1.829 1.00 93.19 83 ARG A N 1
ATOM 626 C CA . ARG A 1 83 ? 7.369 -7.643 2.835 1.00 93.19 83 ARG A CA 1
ATOM 627 C C . ARG A 1 83 ? 6.435 -6.471 3.089 1.00 93.19 83 ARG A C 1
ATOM 629 O O . ARG A 1 83 ? 5.974 -5.848 2.137 1.00 93.19 83 ARG A O 1
ATOM 636 N N . THR A 1 84 ? 6.193 -6.141 4.350 1.00 94.38 84 THR A N 1
ATOM 637 C CA . THR A 1 84 ? 5.496 -4.906 4.717 1.00 94.38 84 THR A CA 1
ATOM 638 C C . THR A 1 84 ? 6.337 -3.698 4.332 1.00 94.38 84 THR A C 1
ATOM 640 O O . THR A 1 84 ? 7.538 -3.661 4.598 1.00 94.38 84 THR A O 1
ATOM 643 N N . VAL A 1 85 ? 5.709 -2.729 3.670 1.00 94.69 85 VAL A N 1
ATOM 644 C CA . VAL A 1 85 ? 6.369 -1.502 3.198 1.00 94.69 85 VAL A CA 1
ATOM 645 C C . VAL A 1 85 ? 5.750 -0.240 3.778 1.00 94.69 85 VAL A C 1
ATOM 647 O O . VAL A 1 85 ? 6.440 0.768 3.877 1.00 94.69 85 VAL A O 1
ATOM 650 N N . ALA A 1 86 ? 4.483 -0.298 4.186 1.00 94.06 86 ALA A N 1
ATOM 651 C CA . ALA A 1 86 ? 3.809 0.796 4.864 1.00 94.06 86 ALA A CA 1
ATOM 652 C C . ALA A 1 86 ? 2.634 0.271 5.693 1.00 94.06 86 ALA A C 1
ATOM 654 O O . ALA A 1 86 ? 2.032 -0.757 5.365 1.00 94.06 86 ALA A O 1
ATOM 655 N N . GLU A 1 87 ? 2.277 1.017 6.733 1.00 94.38 87 GLU A N 1
ATOM 656 C CA . GLU A 1 87 ? 1.057 0.817 7.507 1.00 94.38 87 GLU A CA 1
ATOM 657 C C . GLU A 1 87 ? 0.327 2.153 7.641 1.00 94.38 87 GLU A C 1
ATOM 659 O O . GLU A 1 87 ? 0.957 3.195 7.811 1.00 94.38 87 GLU A O 1
ATOM 664 N N . LEU A 1 88 ? -0.997 2.113 7.538 1.00 92.06 88 LEU A N 1
ATOM 665 C CA . LEU A 1 88 ? -1.879 3.233 7.820 1.00 92.06 88 LEU A CA 1
ATOM 666 C C . LEU A 1 88 ? -2.745 2.849 9.014 1.00 92.06 88 LEU A C 1
ATOM 668 O O . LEU A 1 88 ? -3.373 1.793 8.995 1.00 92.06 88 LEU A O 1
ATOM 672 N N . VAL A 1 89 ? -2.773 3.699 10.032 1.00 91.06 89 VAL A N 1
ATOM 673 C CA . VAL A 1 89 ? -3.552 3.509 11.261 1.00 91.06 89 VAL A CA 1
ATOM 674 C C . VAL A 1 89 ? -4.395 4.753 11.536 1.00 91.06 89 VAL A C 1
ATOM 676 O O . VAL A 1 89 ? -4.040 5.838 11.058 1.00 91.06 89 VAL A O 1
ATOM 679 N N . ALA A 1 90 ? -5.523 4.569 12.228 1.00 83.19 90 ALA A N 1
ATOM 680 C CA 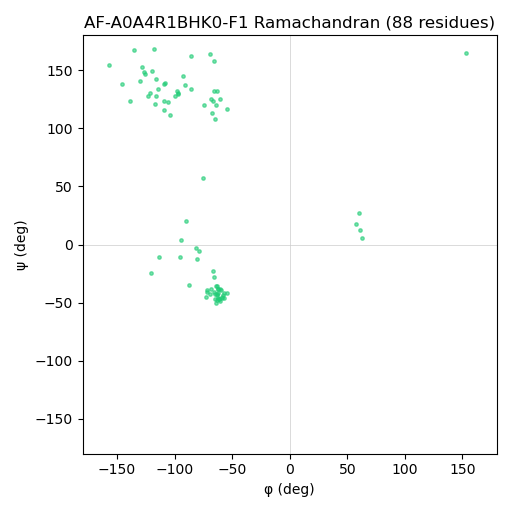. ALA A 1 90 ? -6.417 5.652 12.648 1.00 83.19 90 ALA A CA 1
ATOM 681 C C . ALA A 1 90 ? -5.754 6.642 13.622 1.00 83.19 90 ALA A C 1
ATOM 683 O O . ALA A 1 90 ? -4.884 6.216 14.416 1.00 83.19 90 ALA A O 1
#

Foldseek 3Di:
DDDPPFDKDKDKDAQDQPCLVVLLVVLVVLCVVQVHDCPCSSVQSVQVSVVSNVVSGIWMWIWGRDNQKIWIWTQDPVPSDTDTRDMGGD

Mean predicted aligned error: 5.5 Å

Organism: NCBI:txid185139

Nearest PDB structures (foldseek):
  5z5d-assembly1_A  TM=7.935E-01  e=6.469E-01  Geobacillus thermoleovorans
  5lj5-assembly1_v  TM=6.571E-01  e=3.894E-01  Saccharomyces cerevisiae
  5lj5-assembly1_u  TM=6.571E-01  e=5.348E-01  Saccharomyces cerevisiae
  5mq0-assembly1_t  TM=6.571E-01  e=5.348E-01  Saccharomyces cerevisiae
  7o1f-assembly1_A  TM=5.668E-01  e=1.675E+00  Thermochaetoides thermophila DSM 1495